Protein AF-A0A7C3GUZ8-F1 (afdb_monomer_lite)

Radius of gyration: 21.79 Å; chains: 1; bounding box: 44×49×64 Å

pLDDT: mean 93.92, std 6.71, range [62.84, 98.81]

Sequence (163 aa):
MKQAFRLIFEKLRFCYLVTIGAFKLLFYPDSYLHRVGFFYSVGQHKPLNLKREPVPWMNYNAISFLETRLSKSIKIFEYGSGYSTVFYADRASQVTSLEYNKEWLNKIQEMLSGRDNVRLLYKPLEYDGEYCKAILSTREKFDLVIVDGRDRVRCIFNAVDAL

Foldseek 3Di:
DVVVVVVVVVVVVVVVVVVVVVCCLPPPCPHPCNQQCVVVCVVVVARAGNVRQQDDPDDVVVRVVCVVPFALDFEEEEQDDDSHQRVNLVGYVAYEYEDQDPVVLVVRVVVCPPGPRYHYHYDHDDQVDCSLLVLVVVVAAGPYYHQDHPNRVSNVVNCPVRD

Structure (mmCIF, N/CA/C/O backbone):
data_AF-A0A7C3GUZ8-F1
#
_entry.id   AF-A0A7C3GUZ8-F1
#
loop_
_atom_site.group_PDB
_atom_site.id
_atom_site.type_symbol
_atom_site.label_atom_id
_atom_site.label_alt_id
_atom_site.label_comp_id
_atom_site.label_asym_id
_atom_site.label_entity_id
_atom_site.label_seq_id
_atom_site.pdbx_PDB_ins_code
_atom_site.Cartn_x
_atom_site.Cartn_y
_atom_site.Cartn_z
_atom_site.occupancy
_atom_site.B_iso_or_equiv
_atom_site.auth_seq_id
_atom_site.auth_comp_id
_atom_site.auth_asym_id
_atom_site.auth_atom_id
_atom_site.pdbx_PDB_model_num
ATOM 1 N N . MET A 1 1 ? 27.642 -34.421 -42.178 1.00 62.84 1 MET A N 1
ATOM 2 C CA . MET A 1 1 ? 27.884 -32.968 -42.377 1.00 62.84 1 MET A CA 1
ATOM 3 C C . MET A 1 1 ? 26.613 -32.115 -42.416 1.00 62.84 1 MET A C 1
ATOM 5 O O . MET A 1 1 ? 26.510 -31.217 -41.593 1.00 62.84 1 MET A O 1
ATOM 9 N N . LYS A 1 2 ? 25.628 -32.380 -43.292 1.00 72.44 2 LYS A N 1
ATOM 10 C CA . LYS A 1 2 ? 24.415 -31.533 -43.426 1.00 72.44 2 LYS A CA 1
ATOM 11 C C . LYS A 1 2 ? 23.590 -31.382 -42.133 1.00 72.44 2 LYS A C 1
ATOM 13 O O . LYS A 1 2 ? 23.111 -30.295 -41.834 1.00 72.44 2 LYS A O 1
ATOM 18 N N . GLN A 1 3 ? 23.473 -32.449 -41.342 1.00 72.94 3 GLN A N 1
ATOM 19 C CA . GLN A 1 3 ? 22.701 -32.444 -40.091 1.00 72.94 3 GLN A CA 1
ATOM 20 C C . GLN A 1 3 ? 23.375 -31.621 -38.978 1.00 72.94 3 GLN A C 1
ATOM 22 O O . GLN A 1 3 ? 22.703 -30.871 -38.279 1.00 72.94 3 GLN A O 1
ATOM 27 N N . ALA A 1 4 ? 24.708 -31.682 -38.877 1.00 74.38 4 ALA A N 1
ATOM 28 C CA . ALA A 1 4 ? 25.485 -30.874 -37.935 1.00 74.38 4 ALA A CA 1
ATOM 29 C C . ALA A 1 4 ? 25.427 -29.373 -38.279 1.00 74.38 4 ALA A C 1
ATOM 31 O O . ALA A 1 4 ? 25.223 -28.550 -37.393 1.00 74.38 4 ALA A O 1
ATOM 32 N N . PHE A 1 5 ? 25.514 -29.018 -39.566 1.00 75.75 5 PHE A N 1
ATOM 33 C CA . PHE A 1 5 ? 25.351 -27.633 -40.026 1.00 75.75 5 PHE A CA 1
ATOM 34 C C . PHE A 1 5 ? 23.954 -27.076 -39.737 1.00 75.75 5 PHE A C 1
ATOM 36 O O . PHE A 1 5 ? 23.829 -25.943 -39.278 1.00 75.75 5 PHE A O 1
ATOM 43 N N . ARG A 1 6 ? 22.905 -27.881 -39.946 1.00 81.50 6 ARG A N 1
ATOM 44 C CA . ARG A 1 6 ? 21.528 -27.498 -39.609 1.00 81.50 6 ARG A CA 1
ATOM 45 C C . ARG A 1 6 ? 21.359 -27.232 -38.111 1.00 81.50 6 ARG A C 1
ATOM 47 O O . ARG A 1 6 ? 20.810 -26.200 -37.748 1.00 81.50 6 ARG A O 1
ATOM 54 N N . LEU A 1 7 ? 21.888 -28.111 -37.258 1.00 76.38 7 LEU A N 1
ATOM 55 C CA . LEU A 1 7 ? 21.862 -27.948 -35.798 1.00 76.38 7 LEU A CA 1
ATOM 56 C C . LEU A 1 7 ? 22.606 -26.688 -35.329 1.00 76.38 7 LEU A C 1
ATOM 58 O O . LEU A 1 7 ? 22.120 -25.977 -34.452 1.00 76.38 7 LEU A O 1
ATOM 62 N N . ILE A 1 8 ? 23.770 -26.390 -35.914 1.00 80.12 8 ILE A N 1
ATOM 63 C CA . ILE A 1 8 ? 24.534 -25.171 -35.606 1.00 80.12 8 ILE A CA 1
ATOM 64 C C . ILE A 1 8 ? 23.752 -23.924 -36.033 1.00 80.12 8 ILE A C 1
ATOM 66 O O . ILE A 1 8 ? 23.647 -22.974 -35.260 1.00 80.12 8 ILE A O 1
ATOM 70 N N . PHE A 1 9 ? 23.159 -23.935 -37.227 1.00 81.69 9 PHE A N 1
ATOM 71 C CA . PHE A 1 9 ? 22.371 -22.812 -37.732 1.00 81.69 9 PHE A CA 1
ATOM 72 C C . PHE A 1 9 ? 21.095 -22.575 -36.910 1.00 81.69 9 PHE A C 1
ATOM 74 O O . PHE A 1 9 ? 20.779 -21.433 -36.585 1.00 81.69 9 PHE A O 1
ATOM 81 N N . GLU A 1 10 ? 20.387 -23.637 -36.511 1.00 81.94 10 GLU A N 1
ATOM 82 C CA . GLU A 1 10 ? 19.220 -23.545 -35.624 1.00 81.94 10 GLU A CA 1
ATOM 83 C C . GLU A 1 10 ? 19.602 -22.987 -34.244 1.00 81.94 10 GLU A C 1
ATOM 85 O O . GLU A 1 10 ? 18.920 -22.092 -33.744 1.00 8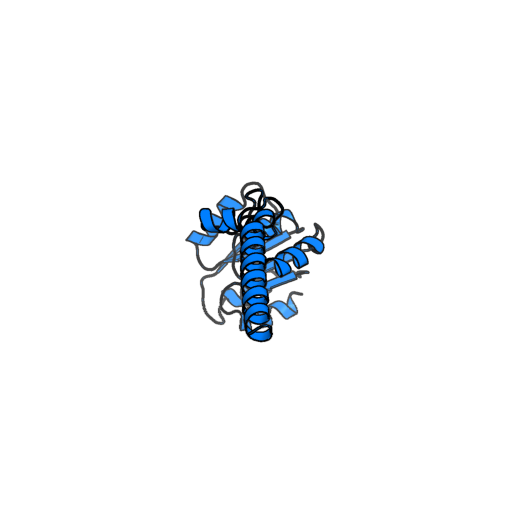1.94 10 GLU A O 1
ATOM 90 N N . LYS A 1 11 ? 20.733 -23.420 -33.665 1.00 73.44 11 LYS A N 1
ATOM 91 C CA . LYS A 1 11 ? 21.258 -22.853 -32.410 1.00 73.44 11 LYS A CA 1
ATOM 92 C C . LYS A 1 11 ? 21.642 -21.380 -32.544 1.00 73.44 11 LYS A C 1
ATOM 94 O O . LYS A 1 11 ? 21.260 -20.581 -31.696 1.00 73.44 11 LYS A O 1
ATOM 99 N N . LEU A 1 12 ? 22.359 -20.998 -33.602 1.00 77.88 12 LEU A N 1
ATOM 100 C CA . LEU A 1 12 ? 22.739 -19.601 -33.847 1.00 77.88 12 LEU A CA 1
ATOM 101 C C . LEU A 1 12 ? 21.510 -18.708 -34.045 1.00 77.88 12 LEU A C 1
ATOM 103 O O . LEU A 1 12 ? 21.433 -17.628 -33.462 1.00 77.88 12 LEU A O 1
ATOM 107 N N . ARG A 1 13 ? 20.518 -19.180 -34.807 1.00 80.81 13 ARG A N 1
ATOM 108 C CA . ARG A 1 13 ? 19.243 -18.483 -35.005 1.00 80.81 13 ARG A CA 1
ATOM 109 C C . ARG A 1 13 ? 18.468 -18.342 -33.696 1.00 80.81 13 ARG A C 1
ATOM 111 O O . ARG A 1 13 ? 17.924 -17.274 -33.441 1.00 80.81 13 ARG A O 1
ATOM 118 N N . PHE A 1 14 ? 18.435 -19.380 -32.862 1.00 80.69 14 PHE A N 1
ATOM 119 C CA . PHE A 1 14 ? 17.822 -19.315 -31.535 1.00 80.69 14 PHE A CA 1
ATOM 120 C C . PHE A 1 14 ? 18.512 -18.273 -30.648 1.00 80.69 14 PHE A C 1
ATOM 122 O O . PHE A 1 14 ? 17.842 -17.384 -30.128 1.00 80.69 14 PHE A O 1
ATOM 129 N N . CYS A 1 15 ? 19.845 -18.309 -30.549 1.00 78.06 15 CYS A N 1
ATOM 130 C CA . CYS A 1 15 ? 20.611 -17.319 -29.793 1.00 78.06 15 CYS A CA 1
ATOM 131 C C . CYS A 1 15 ? 20.349 -15.891 -30.293 1.00 78.06 15 CYS A C 1
ATOM 133 O O . CYS A 1 15 ? 20.115 -15.001 -29.484 1.00 78.06 15 CYS A O 1
ATOM 135 N N . TYR A 1 16 ? 20.318 -15.679 -31.611 1.00 80.75 16 TYR A N 1
ATOM 136 C CA . TYR A 1 16 ? 20.029 -14.379 -32.223 1.00 80.75 16 TYR A CA 1
ATOM 137 C C . TYR A 1 16 ? 18.607 -13.871 -31.925 1.00 80.75 16 TYR A C 1
ATOM 139 O O . TYR A 1 16 ? 18.399 -12.692 -31.647 1.00 80.75 16 TYR A O 1
ATOM 147 N N . LEU A 1 17 ? 17.606 -14.754 -31.945 1.00 82.38 17 LEU A N 1
ATOM 148 C CA . LEU A 1 17 ? 16.232 -14.382 -31.599 1.00 82.38 17 LEU A CA 1
ATOM 149 C C . LEU A 1 17 ? 16.091 -14.043 -30.111 1.00 82.38 17 LEU A C 1
ATOM 151 O O . LEU A 1 17 ? 15.403 -13.080 -29.771 1.00 82.38 17 LEU A O 1
ATOM 155 N N . VAL A 1 18 ? 16.767 -14.789 -29.234 1.00 80.44 18 VAL A N 1
ATOM 156 C CA . VAL A 1 18 ? 16.799 -14.507 -27.793 1.00 80.44 18 VAL A CA 1
ATOM 157 C C . VAL A 1 18 ? 17.480 -13.169 -27.518 1.00 80.44 18 VAL A C 1
ATOM 159 O O . VAL A 1 18 ? 16.946 -12.373 -26.747 1.00 80.44 18 VAL A O 1
ATOM 162 N N . THR A 1 19 ? 18.607 -12.868 -28.171 1.00 82.06 19 THR A N 1
ATOM 163 C CA . THR A 1 19 ? 19.296 -11.583 -27.983 1.00 82.06 19 THR A CA 1
ATOM 164 C C . THR A 1 19 ? 18.469 -10.408 -28.491 1.00 82.06 19 THR A C 1
ATOM 166 O O . THR A 1 19 ? 18.367 -9.410 -27.782 1.00 82.06 19 THR A O 1
ATOM 169 N N . ILE A 1 20 ? 17.798 -10.523 -29.644 1.00 86.69 20 ILE A N 1
ATOM 170 C CA . ILE A 1 20 ? 16.851 -9.492 -30.105 1.00 86.69 20 ILE A CA 1
ATOM 171 C C . ILE A 1 20 ? 15.691 -9.334 -29.124 1.00 86.69 20 ILE A C 1
ATOM 173 O O . ILE A 1 20 ? 15.293 -8.210 -28.826 1.00 86.69 20 ILE A O 1
ATOM 177 N N . GLY A 1 21 ? 15.125 -10.438 -28.634 1.00 83.94 21 GLY A N 1
ATOM 178 C CA . GLY A 1 21 ? 14.025 -10.413 -27.672 1.00 83.94 21 GLY A CA 1
ATOM 179 C C . GLY A 1 21 ? 14.415 -9.695 -26.382 1.00 83.94 21 GLY A C 1
ATOM 180 O O . GLY A 1 21 ? 13.706 -8.790 -25.944 1.00 83.94 21 GLY A O 1
ATOM 181 N N . ALA A 1 22 ? 15.579 -10.033 -25.823 1.00 87.00 22 ALA A N 1
ATOM 182 C CA . ALA A 1 22 ? 16.133 -9.370 -24.648 1.00 87.00 22 ALA A CA 1
ATOM 183 C C . ALA A 1 22 ? 16.415 -7.886 -24.918 1.00 87.00 22 ALA A C 1
ATOM 185 O O . ALA A 1 22 ? 16.025 -7.033 -24.126 1.00 87.00 22 ALA A O 1
ATOM 186 N N . PHE A 1 23 ? 17.011 -7.559 -26.067 1.00 88.75 23 PHE A N 1
ATOM 187 C CA . PHE A 1 23 ? 17.270 -6.178 -26.465 1.00 88.75 23 PHE A CA 1
ATOM 188 C C . PHE A 1 23 ? 15.972 -5.366 -26.566 1.00 88.75 23 PHE A C 1
ATOM 190 O O . PHE A 1 23 ? 15.879 -4.272 -26.016 1.00 88.75 23 PHE A O 1
ATOM 197 N N . LYS A 1 24 ? 14.928 -5.916 -27.198 1.00 89.50 24 LYS A N 1
ATOM 198 C CA . LYS A 1 24 ? 13.609 -5.273 -27.269 1.00 89.50 24 LYS A CA 1
ATOM 199 C C . LYS A 1 24 ? 12.990 -5.097 -25.887 1.00 89.50 24 LYS A C 1
ATOM 201 O O . LYS A 1 24 ? 12.425 -4.046 -25.612 1.00 89.50 24 LYS A O 1
ATOM 206 N N . LEU A 1 25 ? 13.102 -6.095 -25.011 1.00 89.25 25 LEU A N 1
ATOM 207 C CA . LEU A 1 25 ? 12.576 -6.003 -23.652 1.00 89.25 25 LEU A CA 1
ATOM 208 C C . LEU A 1 25 ? 13.275 -4.902 -22.841 1.00 89.25 25 LEU A C 1
ATOM 210 O O . LEU A 1 25 ? 12.622 -4.213 -22.058 1.00 89.25 25 LEU A O 1
ATOM 214 N N . LEU A 1 26 ? 14.584 -4.734 -23.029 1.00 88.69 26 LEU A N 1
ATOM 215 C CA . LEU A 1 26 ? 15.385 -3.791 -22.254 1.00 88.69 26 LEU A CA 1
ATOM 216 C C . LEU A 1 26 ? 15.332 -2.358 -22.789 1.00 88.69 26 LEU A C 1
ATOM 218 O O . LEU A 1 26 ? 15.276 -1.424 -21.998 1.00 88.69 26 LEU A O 1
ATOM 222 N N . PHE A 1 27 ? 15.346 -2.178 -24.110 1.00 86.19 27 PHE A N 1
ATOM 223 C CA . PHE A 1 27 ? 15.609 -0.870 -24.718 1.00 86.19 27 PHE A CA 1
ATOM 224 C C . PHE A 1 27 ? 14.445 -0.301 -25.530 1.00 86.19 27 PHE A C 1
ATOM 226 O O . PHE A 1 27 ? 14.478 0.876 -25.880 1.00 86.19 27 PHE A O 1
ATOM 233 N N . TYR A 1 28 ? 13.422 -1.095 -25.858 1.00 9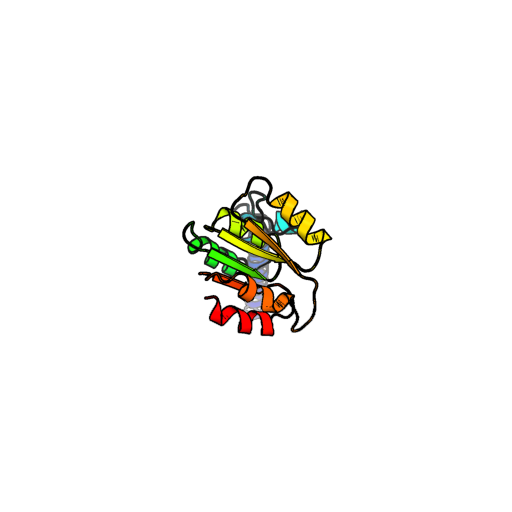0.88 28 TYR A N 1
ATOM 234 C CA . TYR A 1 28 ? 12.291 -0.581 -26.628 1.00 90.88 28 TYR A CA 1
ATOM 235 C C . TYR A 1 28 ? 11.317 0.183 -25.709 1.00 90.88 28 TYR A C 1
ATOM 237 O O . TYR A 1 28 ? 10.901 -0.382 -24.697 1.00 90.88 28 TYR A O 1
ATOM 245 N N . PRO A 1 29 ? 10.900 1.423 -26.039 1.00 87.56 29 PRO A N 1
ATOM 246 C CA . PRO A 1 29 ? 10.001 2.212 -25.184 1.00 87.56 29 PRO A CA 1
ATOM 247 C C . PRO A 1 29 ? 8.646 1.543 -24.915 1.00 87.56 29 PRO A C 1
ATOM 249 O O . PRO A 1 29 ? 8.061 1.701 -23.845 1.00 87.56 29 PRO A O 1
ATOM 252 N N . ASP A 1 30 ? 8.163 0.734 -25.856 1.00 88.50 30 ASP A N 1
ATOM 253 C CA . ASP A 1 30 ? 6.921 -0.018 -25.675 1.00 88.50 30 ASP A CA 1
ATOM 254 C C . ASP A 1 30 ? 7.137 -1.371 -24.994 1.00 88.50 30 ASP A C 1
ATOM 256 O O . ASP A 1 30 ? 6.210 -2.177 -24.932 1.00 88.50 30 ASP A O 1
ATOM 260 N N . SER A 1 31 ? 8.332 -1.683 -24.490 1.00 93.56 31 SER A N 1
ATOM 261 C CA . SER A 1 31 ? 8.551 -2.934 -23.770 1.00 93.56 31 SER A CA 1
ATOM 262 C C . SER A 1 31 ? 7.767 -2.969 -22.460 1.00 93.56 31 SER A C 1
ATOM 264 O O . SER A 1 31 ? 7.484 -1.940 -21.846 1.00 93.56 31 SER A O 1
ATOM 266 N N . TYR A 1 32 ? 7.431 -4.173 -21.989 1.00 92.50 32 TYR A N 1
ATOM 267 C CA . TYR A 1 32 ? 6.721 -4.320 -20.719 1.00 92.50 32 TYR A CA 1
ATOM 268 C C . TYR A 1 32 ? 7.486 -3.675 -19.554 1.00 92.50 32 TYR A C 1
ATOM 270 O O . TYR A 1 32 ? 6.889 -2.901 -18.814 1.00 92.50 32 TYR A O 1
ATOM 278 N N . LEU A 1 33 ? 8.801 -3.925 -19.439 1.00 93.44 33 LEU A N 1
ATOM 279 C CA . LEU A 1 33 ? 9.641 -3.361 -18.374 1.00 93.44 33 LEU A CA 1
ATOM 280 C C . LEU A 1 33 ? 9.657 -1.831 -18.402 1.00 93.44 33 LEU A C 1
ATOM 282 O O . LEU A 1 33 ? 9.580 -1.197 -17.350 1.00 93.44 33 LEU A O 1
ATOM 286 N N . HIS A 1 34 ? 9.710 -1.233 -19.593 1.00 92.56 34 HIS A N 1
ATOM 287 C CA . HIS A 1 34 ? 9.635 0.214 -19.720 1.00 92.56 34 HIS A CA 1
ATOM 288 C C . HIS A 1 34 ? 8.254 0.730 -19.294 1.00 92.56 34 HIS A C 1
ATOM 290 O O . HIS A 1 34 ? 8.164 1.574 -18.404 1.00 92.56 34 HIS A O 1
ATOM 296 N N . ARG A 1 35 ? 7.166 0.163 -19.835 1.00 92.88 35 ARG A N 1
ATOM 297 C CA . ARG A 1 35 ? 5.791 0.612 -19.551 1.00 92.88 35 ARG A CA 1
ATOM 298 C C . ARG A 1 35 ? 5.400 0.519 -18.076 1.00 92.88 35 ARG A C 1
ATOM 300 O O . ARG A 1 35 ? 4.712 1.409 -17.587 1.00 92.88 35 ARG A O 1
ATOM 307 N N . VAL A 1 36 ? 5.835 -0.524 -17.364 1.00 93.12 36 VAL A N 1
ATOM 308 C CA . VAL A 1 36 ? 5.551 -0.666 -15.921 1.00 93.12 36 VAL A CA 1
ATOM 309 C C . VAL A 1 36 ? 6.472 0.178 -15.032 1.00 93.12 36 VAL A C 1
ATOM 311 O O . VAL A 1 36 ? 6.295 0.198 -13.819 1.00 93.12 36 VAL A O 1
ATOM 314 N N . GLY A 1 37 ? 7.445 0.894 -15.608 1.00 94.69 37 GLY A N 1
ATOM 315 C CA . GLY A 1 37 ? 8.370 1.752 -14.864 1.00 94.69 37 GLY A CA 1
ATOM 316 C C . GLY A 1 37 ? 9.515 1.008 -14.171 1.00 94.69 37 GLY A C 1
ATOM 317 O O . GLY A 1 37 ? 10.128 1.557 -13.256 1.00 94.69 37 GLY A O 1
ATOM 318 N N . PHE A 1 38 ? 9.844 -0.217 -14.599 1.00 94.56 38 PHE A N 1
ATOM 319 C CA . PHE A 1 38 ? 10.870 -1.056 -13.963 1.00 94.56 38 PHE A CA 1
ATOM 320 C C . PHE A 1 38 ? 12.219 -0.335 -13.831 1.00 94.56 38 PHE A C 1
ATOM 322 O O . PHE A 1 38 ? 12.817 -0.320 -12.758 1.00 94.56 38 PHE A O 1
ATOM 329 N N . PHE A 1 39 ? 12.684 0.322 -14.897 1.00 93.38 39 PHE A N 1
ATOM 330 C CA . PHE A 1 39 ? 13.984 1.000 -14.889 1.00 93.38 39 PHE A CA 1
ATOM 331 C C . PHE A 1 39 ? 14.021 2.227 -13.974 1.00 93.38 39 PHE A C 1
ATOM 333 O O . PHE A 1 39 ? 15.023 2.439 -13.293 1.00 93.38 39 PHE A O 1
ATOM 340 N N . TYR A 1 40 ? 12.930 2.999 -13.897 1.00 93.00 40 TYR A N 1
ATOM 341 C CA . TYR A 1 40 ? 12.825 4.074 -12.908 1.00 93.00 40 TYR A CA 1
ATOM 342 C C . TYR A 1 40 ? 12.835 3.515 -11.494 1.00 93.00 40 TYR A C 1
ATOM 344 O O . TYR A 1 40 ? 13.534 4.054 -10.638 1.00 93.00 40 TYR A O 1
ATOM 352 N N . SER A 1 41 ? 12.114 2.415 -11.267 1.00 95.44 41 SER A N 1
ATOM 353 C CA . SER A 1 41 ? 12.060 1.794 -9.951 1.00 95.44 41 SER A CA 1
ATOM 354 C C . SER A 1 41 ? 13.437 1.345 -9.467 1.00 95.44 41 SER A C 1
ATOM 356 O O . SER A 1 41 ? 13.844 1.666 -8.349 1.00 95.44 41 SER A O 1
ATOM 358 N N . VAL A 1 42 ? 14.181 0.653 -10.337 1.00 94.31 42 VAL A N 1
ATOM 359 C CA . VAL A 1 42 ? 15.552 0.207 -10.061 1.00 94.31 42 VAL A CA 1
ATOM 360 C C . VAL A 1 42 ? 16.475 1.403 -9.836 1.00 94.31 42 VAL A C 1
ATOM 362 O O . VAL A 1 42 ? 17.167 1.445 -8.825 1.00 94.31 42 VAL A O 1
ATOM 365 N N . GLY A 1 43 ? 16.459 2.394 -10.732 1.00 95.50 43 GLY A N 1
ATOM 366 C CA . GLY A 1 43 ? 17.363 3.544 -10.655 1.00 95.50 43 GLY A CA 1
ATOM 367 C C . GLY A 1 43 ? 17.105 4.476 -9.467 1.00 95.50 43 GLY A C 1
ATOM 368 O O . GLY A 1 43 ? 18.017 5.169 -9.031 1.00 95.50 43 GLY A O 1
ATOM 369 N N . GLN A 1 44 ? 15.879 4.517 -8.943 1.00 95.75 44 GLN A N 1
ATOM 370 C CA . GLN A 1 44 ? 15.513 5.349 -7.791 1.00 95.75 44 GLN A CA 1
ATOM 371 C C . GLN A 1 44 ? 15.481 4.577 -6.471 1.00 95.75 44 GLN A C 1
ATOM 373 O O . GLN A 1 44 ? 15.278 5.196 -5.429 1.00 95.75 44 GLN A O 1
ATOM 378 N N . HIS A 1 45 ? 15.650 3.251 -6.503 1.00 95.00 45 HIS A N 1
ATOM 379 C CA . HIS A 1 45 ? 15.439 2.360 -5.358 1.00 95.00 45 HIS A CA 1
ATOM 380 C C . HIS A 1 45 ? 14.060 2.548 -4.700 1.00 95.00 45 HIS A C 1
ATOM 382 O O . HIS A 1 45 ? 13.922 2.515 -3.476 1.00 95.00 45 HIS A O 1
ATOM 388 N N . LYS A 1 46 ? 13.030 2.784 -5.520 1.00 95.62 46 LYS A N 1
ATOM 389 C CA . LYS A 1 46 ? 11.658 3.088 -5.088 1.00 95.62 46 LYS A CA 1
ATOM 390 C C . LYS A 1 46 ? 10.667 2.425 -6.039 1.00 95.62 46 LYS A C 1
ATOM 392 O O . LYS A 1 46 ? 10.892 2.503 -7.237 1.00 95.62 46 LYS A O 1
ATOM 397 N N . PRO A 1 47 ? 9.568 1.819 -5.572 1.00 96.19 47 PRO A N 1
ATOM 398 C CA . PRO A 1 47 ? 8.582 1.224 -6.467 1.00 96.19 47 PRO A CA 1
ATOM 399 C C . PRO A 1 47 ? 7.739 2.338 -7.109 1.00 96.19 47 PRO A C 1
ATOM 401 O O . PRO A 1 47 ? 6.804 2.871 -6.510 1.00 96.19 47 PRO A O 1
ATOM 404 N N . LEU A 1 48 ? 8.113 2.725 -8.328 1.00 96.19 48 LEU A N 1
ATOM 405 C CA . LEU A 1 48 ? 7.518 3.819 -9.094 1.00 96.19 48 LEU A CA 1
ATOM 406 C C . LEU A 1 48 ? 7.092 3.339 -10.484 1.00 96.19 48 LEU A C 1
ATOM 408 O O . LEU A 1 48 ? 7.825 2.604 -11.151 1.00 96.19 48 LEU A O 1
ATOM 412 N N . ASN A 1 49 ? 5.939 3.806 -10.959 1.00 95.06 49 ASN A N 1
ATOM 413 C CA . ASN A 1 49 ? 5.525 3.578 -12.343 1.00 95.06 49 ASN A CA 1
ATOM 414 C C . ASN A 1 49 ? 6.248 4.529 -13.324 1.00 95.06 49 ASN A C 1
ATOM 416 O O . ASN A 1 49 ? 7.067 5.368 -12.939 1.00 95.06 49 ASN A O 1
ATOM 420 N N . LEU A 1 50 ? 5.919 4.430 -14.617 1.00 93.56 50 LEU A N 1
ATOM 421 C CA . LEU A 1 50 ? 6.498 5.286 -15.661 1.00 93.56 50 LEU A CA 1
ATOM 422 C C . LEU A 1 50 ? 6.227 6.790 -15.438 1.00 93.56 50 LEU A C 1
ATOM 424 O O . LEU A 1 50 ? 7.048 7.624 -15.812 1.00 93.56 50 LEU A O 1
ATOM 428 N N . LYS A 1 51 ? 5.111 7.139 -14.787 1.00 94.56 51 LYS A N 1
ATOM 429 C CA . LYS A 1 51 ? 4.749 8.517 -14.413 1.00 94.56 51 LYS A CA 1
ATOM 430 C C . LYS A 1 51 ? 5.426 8.994 -13.124 1.00 94.56 51 LYS A C 1
ATOM 432 O O . LYS A 1 51 ? 5.194 10.123 -12.706 1.00 94.56 51 LYS A O 1
ATOM 437 N N . ARG A 1 52 ? 6.289 8.169 -12.518 1.00 94.12 52 ARG A N 1
ATOM 438 C CA . ARG A 1 52 ? 6.946 8.409 -11.221 1.00 94.12 52 ARG A CA 1
ATOM 439 C C . ARG A 1 52 ? 5.972 8.466 -10.042 1.00 94.12 52 ARG A C 1
ATOM 441 O O . ARG A 1 52 ? 6.294 9.037 -9.004 1.00 94.12 52 ARG A O 1
ATOM 448 N N . GLU A 1 53 ? 4.803 7.857 -10.189 1.00 95.00 53 GLU A N 1
ATOM 449 C CA . GLU A 1 53 ? 3.834 7.716 -9.107 1.00 95.00 53 GLU A CA 1
ATOM 450 C C . GLU A 1 53 ? 4.156 6.453 -8.291 1.00 95.00 53 GLU A C 1
ATOM 452 O O . GLU A 1 53 ? 4.583 5.444 -8.872 1.00 95.00 53 GLU A O 1
ATOM 457 N N . PRO A 1 54 ? 3.950 6.477 -6.962 1.00 95.94 54 PRO A N 1
ATOM 458 C CA . PRO A 1 54 ? 4.087 5.304 -6.108 1.00 95.94 54 PRO A CA 1
ATOM 459 C C . PRO A 1 54 ? 3.256 4.108 -6.576 1.00 95.94 54 PRO A C 1
ATOM 461 O O . PRO A 1 54 ? 2.068 4.240 -6.872 1.00 95.94 54 PRO A O 1
ATOM 464 N N . VAL A 1 55 ? 3.871 2.925 -6.579 1.00 96.62 55 VAL A N 1
ATOM 465 C CA . VAL A 1 55 ? 3.176 1.643 -6.747 1.00 96.62 55 VAL A CA 1
ATOM 466 C C . VAL A 1 55 ? 3.503 0.695 -5.590 1.00 96.62 55 VAL A C 1
ATOM 468 O O . VAL A 1 55 ? 4.566 0.823 -4.979 1.00 96.62 55 VAL A O 1
ATOM 471 N N . PRO A 1 56 ? 2.620 -0.265 -5.258 1.00 96.50 56 PRO A N 1
ATOM 472 C CA . PRO A 1 56 ? 2.908 -1.265 -4.238 1.00 96.50 56 PRO A CA 1
ATOM 473 C C . PRO A 1 56 ? 4.182 -2.044 -4.578 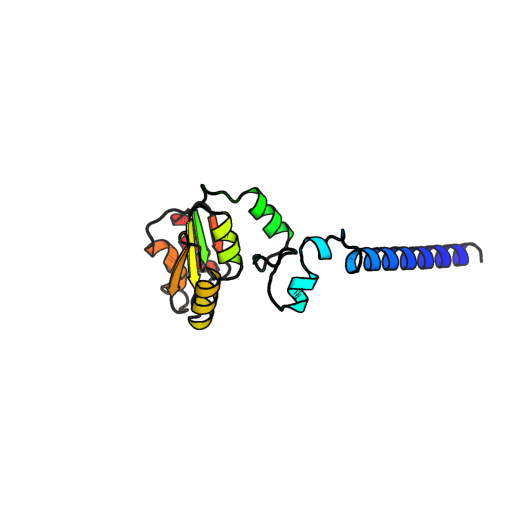1.00 96.50 56 PRO A C 1
ATOM 475 O O . PRO A 1 56 ? 4.428 -2.358 -5.745 1.00 96.50 56 PRO A O 1
ATOM 478 N N . TRP A 1 57 ? 4.966 -2.427 -3.566 1.00 94.19 57 TRP A N 1
ATOM 479 C CA . TRP A 1 57 ? 6.049 -3.396 -3.758 1.00 94.19 57 TRP A CA 1
ATOM 480 C C . TRP A 1 57 ? 5.448 -4.801 -3.892 1.00 94.19 57 TRP A C 1
ATOM 482 O O . TRP A 1 57 ? 5.440 -5.607 -2.968 1.00 94.19 57 TRP A O 1
ATOM 492 N N . MET A 1 58 ? 4.865 -5.078 -5.052 1.00 94.25 58 MET A N 1
ATOM 493 C CA . MET A 1 58 ? 4.162 -6.321 -5.345 1.00 94.25 58 MET A CA 1
ATOM 494 C C . MET A 1 58 ? 4.483 -6.779 -6.764 1.00 94.25 58 MET A C 1
ATOM 496 O O . MET A 1 58 ? 5.031 -6.038 -7.579 1.00 94.25 58 MET A O 1
ATOM 500 N N . ASN A 1 59 ? 4.118 -8.020 -7.082 1.00 94.38 59 ASN A N 1
ATOM 501 C CA . ASN A 1 59 ? 4.169 -8.484 -8.461 1.00 94.38 59 ASN A CA 1
ATOM 502 C C . ASN A 1 59 ? 3.295 -7.578 -9.352 1.00 94.38 59 ASN A C 1
ATOM 504 O O . ASN A 1 59 ? 2.139 -7.321 -9.018 1.00 94.38 59 ASN A O 1
ATOM 508 N N . TYR A 1 60 ? 3.814 -7.140 -10.503 1.00 94.25 60 TYR A N 1
ATOM 509 C CA . TYR A 1 60 ? 3.091 -6.239 -11.409 1.00 94.25 60 TYR A CA 1
ATOM 510 C C . TYR A 1 60 ? 1.725 -6.775 -11.867 1.00 94.25 60 TYR A C 1
ATOM 512 O O . TYR A 1 60 ? 0.806 -5.987 -12.078 1.00 94.25 60 TYR A O 1
ATOM 520 N N . ASN A 1 61 ? 1.542 -8.096 -11.963 1.00 94.19 61 ASN A N 1
ATOM 521 C CA . ASN A 1 61 ? 0.236 -8.681 -12.278 1.00 94.19 61 ASN A CA 1
ATOM 522 C C . ASN A 1 61 ? -0.762 -8.512 -11.125 1.00 94.19 61 ASN A C 1
ATOM 524 O O . ASN A 1 61 ? -1.941 -8.284 -11.377 1.00 94.19 61 ASN A O 1
ATOM 528 N N . ALA A 1 62 ? -0.304 -8.581 -9.870 1.00 95.75 62 ALA A N 1
ATOM 529 C CA . ALA A 1 62 ? -1.148 -8.297 -8.710 1.00 95.75 62 ALA A CA 1
ATOM 530 C C . ALA A 1 62 ? -1.541 -6.814 -8.669 1.00 95.75 62 ALA A C 1
ATOM 532 O O . ALA A 1 62 ? -2.703 -6.497 -8.432 1.00 95.75 62 ALA A O 1
ATOM 533 N N . ILE A 1 63 ? -0.604 -5.914 -8.989 1.00 96.12 63 ILE A N 1
ATOM 534 C CA . ILE A 1 63 ? -0.887 -4.478 -9.121 1.00 96.12 63 ILE A CA 1
ATOM 535 C C . ILE A 1 63 ? -1.948 -4.259 -10.205 1.00 96.12 63 ILE A C 1
ATOM 537 O O . ILE A 1 63 ? -2.982 -3.667 -9.923 1.00 96.12 63 ILE A O 1
ATOM 541 N N . SER A 1 64 ? -1.757 -4.820 -11.404 1.00 95.00 64 SER A N 1
ATOM 542 C CA . SER A 1 64 ? -2.723 -4.710 -12.507 1.00 95.00 64 SER A CA 1
ATOM 543 C C . SER A 1 64 ? -4.101 -5.289 -12.148 1.00 95.00 64 SER A C 1
ATOM 545 O O . SER A 1 64 ? -5.137 -4.708 -12.479 1.00 95.00 64 SER A O 1
ATOM 547 N N . PHE A 1 65 ? -4.140 -6.403 -11.411 1.00 96.31 65 PHE A N 1
ATOM 548 C CA . PHE A 1 65 ? -5.385 -6.977 -10.904 1.00 96.31 65 PHE A CA 1
ATOM 549 C C . PHE A 1 65 ? -6.121 -6.022 -9.952 1.00 96.31 65 PHE A C 1
ATOM 551 O O . PHE A 1 65 ? -7.339 -5.867 -10.080 1.00 96.31 65 PHE A O 1
ATOM 558 N N . LEU A 1 66 ? -5.396 -5.370 -9.037 1.00 96.75 66 LEU A N 1
ATOM 559 C CA . LEU A 1 66 ? -5.947 -4.397 -8.090 1.00 96.75 66 LEU A CA 1
ATOM 560 C C . LEU A 1 66 ? -6.392 -3.110 -8.793 1.00 96.75 66 LEU A C 1
ATOM 562 O O . LEU A 1 66 ? -7.495 -2.635 -8.540 1.00 96.75 66 LEU A O 1
ATOM 566 N N . GLU A 1 67 ? -5.591 -2.570 -9.714 1.00 94.88 67 GLU A N 1
ATOM 567 C CA . GLU A 1 67 ? -5.906 -1.331 -10.445 1.00 94.88 67 GLU A CA 1
ATOM 568 C C . GLU A 1 67 ? -7.264 -1.379 -11.145 1.00 94.88 67 GLU A C 1
ATOM 570 O O . GLU A 1 67 ? -7.962 -0.374 -11.202 1.00 94.88 67 GLU A O 1
ATOM 575 N N . THR A 1 68 ? -7.657 -2.552 -11.642 1.00 96.19 68 THR A N 1
ATOM 576 C CA . THR A 1 68 ? -8.936 -2.741 -12.343 1.00 96.19 68 THR A CA 1
ATOM 577 C C . THR A 1 68 ? -10.144 -2.917 -11.418 1.00 96.19 68 THR A C 1
ATOM 579 O O . THR A 1 68 ? -11.272 -2.952 -11.905 1.00 96.19 68 THR A O 1
ATOM 582 N N . ARG A 1 69 ? -9.935 -3.060 -10.104 1.00 97.06 69 ARG A N 1
ATOM 583 C CA . ARG A 1 69 ? -10.988 -3.370 -9.116 1.00 97.06 69 ARG A CA 1
ATOM 584 C C . ARG A 1 69 ? -11.129 -2.327 -8.021 1.00 97.06 69 ARG A C 1
ATOM 586 O O . ARG A 1 69 ? -12.192 -2.239 -7.419 1.00 97.06 69 ARG A O 1
ATOM 593 N N . LEU A 1 70 ? -10.079 -1.557 -7.758 1.00 97.81 70 LEU A N 1
ATOM 594 C CA . LEU A 1 70 ? -10.130 -0.469 -6.795 1.00 97.81 70 LEU A CA 1
ATOM 595 C C . LEU A 1 70 ? -10.998 0.677 -7.317 1.00 97.81 70 LEU A C 1
ATOM 597 O O . LEU A 1 70 ? -10.912 1.070 -8.479 1.00 97.81 70 LEU A O 1
ATOM 601 N N . SER A 1 71 ? -11.826 1.226 -6.435 1.00 97.81 71 SER A N 1
ATOM 602 C CA . SER A 1 71 ? -12.734 2.323 -6.747 1.00 97.81 71 SER A CA 1
ATOM 603 C C . SER A 1 71 ? -13.011 3.172 -5.506 1.00 97.81 71 SER A C 1
ATOM 605 O O . SER A 1 71 ? -12.788 2.750 -4.367 1.00 97.81 71 SER A O 1
ATOM 607 N N . LYS A 1 72 ? -13.592 4.358 -5.719 1.00 97.69 72 LYS A N 1
ATOM 608 C CA . LYS A 1 72 ? -14.000 5.281 -4.649 1.00 97.69 72 LYS A CA 1
ATOM 609 C C . LYS A 1 72 ? -15.195 4.799 -3.813 1.00 97.69 72 LYS A C 1
ATOM 611 O O . LYS A 1 72 ? -15.711 5.576 -3.019 1.00 97.69 72 LYS A O 1
ATOM 616 N N . SER A 1 73 ? -15.609 3.535 -3.939 1.00 97.88 73 SER A N 1
ATOM 617 C CA . SER A 1 73 ? -16.548 2.884 -3.016 1.00 97.88 73 SER A CA 1
ATOM 618 C C . SER A 1 73 ? -15.869 1.942 -2.016 1.00 97.88 73 SER A C 1
ATOM 620 O O . SER A 1 73 ? -16.478 1.626 -1.004 1.00 97.88 73 SER A O 1
ATOM 622 N N . ILE A 1 74 ? -14.623 1.520 -2.261 1.00 98.38 74 ILE A N 1
ATOM 623 C CA . ILE A 1 74 ? -13.922 0.495 -1.467 1.00 98.38 74 ILE A CA 1
ATOM 624 C C . ILE A 1 74 ? -13.196 1.122 -0.276 1.00 98.38 74 ILE A C 1
ATOM 626 O O . ILE A 1 74 ? -12.393 2.040 -0.460 1.00 98.38 74 ILE A O 1
ATOM 630 N N . LYS A 1 75 ? -13.425 0.586 0.926 1.00 98.69 75 LYS A N 1
ATOM 631 C CA . LYS A 1 75 ? -12.659 0.861 2.148 1.00 98.69 75 LYS A CA 1
ATOM 632 C C . LYS A 1 75 ? -11.576 -0.191 2.348 1.00 98.69 75 LYS A C 1
ATOM 634 O O . LYS A 1 75 ? -11.851 -1.388 2.307 1.00 98.69 75 LYS A O 1
ATOM 639 N N . ILE A 1 76 ? -10.352 0.259 2.607 1.00 98.81 76 ILE A N 1
ATOM 640 C CA . ILE A 1 76 ? -9.182 -0.614 2.734 1.00 98.81 76 ILE A CA 1
ATOM 641 C C . ILE A 1 76 ? -8.615 -0.542 4.146 1.00 98.81 76 ILE A C 1
ATOM 643 O O . ILE A 1 76 ? -8.406 0.552 4.675 1.00 98.81 76 ILE A O 1
ATOM 647 N N . PHE A 1 77 ? -8.296 -1.702 4.715 1.00 98.81 77 PHE A N 1
ATOM 648 C CA . PHE A 1 77 ? -7.368 -1.807 5.836 1.00 98.81 77 PHE A CA 1
ATOM 649 C C . PHE A 1 77 ? -6.049 -2.427 5.367 1.00 98.81 77 PHE A C 1
ATOM 651 O O . PHE A 1 77 ? -6.035 -3.430 4.659 1.00 98.81 77 PHE A O 1
ATOM 658 N N . GLU A 1 78 ? -4.926 -1.855 5.775 1.00 98.75 78 GLU A N 1
ATOM 659 C CA . GLU A 1 78 ? -3.592 -2.316 5.413 1.00 98.75 78 GLU A CA 1
ATOM 660 C C . GLU A 1 78 ? -2.747 -2.544 6.670 1.00 98.75 78 GLU A C 1
ATOM 662 O O . GLU A 1 78 ? -2.547 -1.643 7.482 1.00 98.75 78 GLU A O 1
ATOM 667 N N . TYR A 1 79 ? -2.209 -3.753 6.814 1.00 98.62 79 TYR A N 1
ATOM 668 C CA . TYR A 1 79 ? -1.124 -4.047 7.743 1.00 98.62 79 TYR A CA 1
ATOM 669 C C . TYR A 1 79 ? 0.213 -3.868 7.027 1.00 98.62 79 TYR A C 1
ATOM 671 O O . TYR A 1 79 ? 0.530 -4.661 6.141 1.00 98.62 79 TYR A O 1
ATOM 679 N N . GLY A 1 80 ? 1.015 -2.899 7.472 1.00 98.31 80 GLY A N 1
ATOM 680 C CA . GLY A 1 80 ? 2.288 -2.510 6.862 1.00 98.31 80 GLY A CA 1
ATOM 681 C C . GLY A 1 80 ? 2.095 -1.368 5.870 1.00 98.31 80 GLY A C 1
ATOM 682 O O . GLY A 1 80 ? 1.583 -1.585 4.777 1.00 98.31 80 GLY A O 1
ATOM 683 N N . SER A 1 81 ? 2.515 -0.160 6.247 1.00 98.31 81 SER A N 1
ATOM 684 C CA . SER A 1 81 ? 2.358 1.029 5.407 1.00 98.31 81 SER A CA 1
ATOM 685 C C . SER A 1 81 ? 3.496 1.164 4.396 1.00 98.31 81 SER A C 1
ATOM 687 O O . SER A 1 81 ? 4.614 0.682 4.606 1.00 98.31 81 SER A O 1
ATOM 689 N N . GLY A 1 82 ? 3.253 1.850 3.283 1.00 97.88 82 GLY A N 1
ATOM 690 C CA . GLY A 1 82 ? 4.248 1.960 2.229 1.00 97.88 82 GLY A CA 1
ATOM 691 C C . GLY A 1 82 ? 3.809 2.776 1.022 1.00 97.88 82 GLY A C 1
ATOM 692 O O . GLY A 1 82 ? 2.861 3.558 1.052 1.00 97.88 82 GLY A O 1
ATOM 693 N N . TYR A 1 83 ? 4.495 2.537 -0.095 1.00 97.94 83 TYR A N 1
ATOM 694 C CA . TYR A 1 83 ? 4.090 3.065 -1.401 1.00 97.94 83 TYR A CA 1
ATOM 695 C C . TYR A 1 83 ? 2.707 2.537 -1.817 1.00 97.94 83 TYR A C 1
ATOM 697 O O . TYR A 1 83 ? 1.966 3.230 -2.513 1.00 97.94 83 TYR A O 1
ATOM 705 N N . SER A 1 84 ? 2.341 1.342 -1.341 1.00 98.06 84 SER A N 1
ATOM 706 C CA . SER A 1 84 ? 1.000 0.772 -1.460 1.00 98.06 84 SER A CA 1
ATOM 707 C C . SER A 1 84 ? -0.065 1.663 -0.826 1.00 98.06 84 SER A C 1
ATOM 709 O O . SER A 1 84 ? -1.084 1.911 -1.462 1.00 98.06 84 SER A O 1
ATOM 711 N N . THR A 1 85 ? 0.196 2.238 0.352 1.00 98.62 85 THR A N 1
ATOM 712 C CA . THR A 1 85 ? -0.727 3.158 1.031 1.00 98.62 85 THR A CA 1
ATOM 713 C C . THR A 1 85 ? -1.078 4.356 0.151 1.00 98.62 85 THR A C 1
ATOM 715 O O . THR A 1 85 ? -2.251 4.694 0.006 1.00 98.62 85 THR A O 1
ATOM 718 N N . VAL A 1 86 ? -0.078 4.967 -0.493 1.00 98.31 86 VAL A N 1
ATOM 719 C CA . VAL A 1 86 ? -0.284 6.103 -1.409 1.00 98.31 86 VAL A CA 1
ATOM 720 C C . VAL A 1 86 ? -1.059 5.666 -2.654 1.00 98.31 86 VAL A C 1
ATOM 722 O O . VAL A 1 86 ? -2.029 6.312 -3.046 1.00 98.31 86 VAL A O 1
ATOM 725 N N . PHE A 1 87 ? -0.683 4.523 -3.233 1.00 98.12 87 PHE A N 1
ATOM 726 C CA . PHE A 1 87 ? -1.374 3.935 -4.379 1.00 98.12 87 PHE A CA 1
ATOM 727 C C . PHE A 1 87 ? -2.862 3.662 -4.095 1.00 98.12 87 PHE A C 1
ATOM 729 O O . PHE A 1 87 ? -3.714 3.934 -4.949 1.00 98.12 87 PHE A O 1
ATOM 736 N N . TYR A 1 88 ? -3.178 3.147 -2.903 1.00 98.56 88 TYR A N 1
ATOM 737 C CA . TYR A 1 88 ? -4.540 2.891 -2.447 1.00 98.56 88 TYR A CA 1
ATOM 738 C C . TYR A 1 88 ? -5.304 4.183 -2.185 1.00 98.56 88 TYR A C 1
ATOM 740 O O . TYR A 1 88 ? -6.450 4.288 -2.610 1.00 98.56 88 TYR A O 1
ATOM 748 N N . ALA A 1 89 ? -4.683 5.181 -1.558 1.00 98.25 89 ALA A N 1
ATOM 749 C CA . ALA A 1 89 ? -5.316 6.467 -1.275 1.00 98.25 89 ALA A CA 1
ATOM 750 C C . ALA A 1 89 ? -5.851 7.139 -2.551 1.00 98.25 89 ALA A C 1
ATOM 752 O O . ALA A 1 89 ? -6.984 7.630 -2.586 1.00 98.25 89 ALA A O 1
ATOM 753 N N . ASP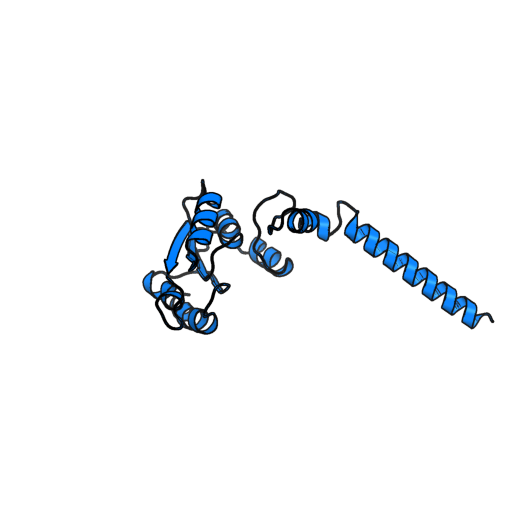 A 1 90 ? -5.091 7.051 -3.643 1.00 96.88 90 ASP A N 1
ATOM 754 C CA . ASP A 1 90 ? -5.490 7.599 -4.941 1.00 96.88 90 ASP A CA 1
ATOM 755 C C . ASP A 1 90 ? -6.724 6.902 -5.532 1.00 96.88 90 ASP A C 1
ATOM 757 O O . ASP A 1 90 ? -7.483 7.520 -6.279 1.00 96.88 90 ASP A O 1
ATOM 761 N N . ARG A 1 91 ? -6.997 5.645 -5.160 1.00 97.69 91 ARG A N 1
ATOM 762 C CA . ARG A 1 91 ? -7.984 4.783 -5.837 1.00 97.69 91 ARG A CA 1
ATOM 763 C C . ARG A 1 91 ? -9.182 4.385 -4.974 1.00 97.69 91 ARG A C 1
ATOM 765 O O . ARG A 1 91 ? -10.256 4.176 -5.522 1.00 97.69 91 ARG A O 1
ATOM 772 N N . ALA A 1 92 ? -9.021 4.328 -3.656 1.00 98.44 92 ALA A N 1
ATOM 773 C CA . ALA A 1 92 ? -10.021 3.876 -2.691 1.00 98.44 92 ALA A CA 1
ATOM 774 C C . ALA A 1 92 ? -10.837 5.033 -2.092 1.00 98.44 92 ALA A C 1
ATOM 776 O O . ALA A 1 92 ? -10.454 6.204 -2.217 1.00 98.44 92 ALA A O 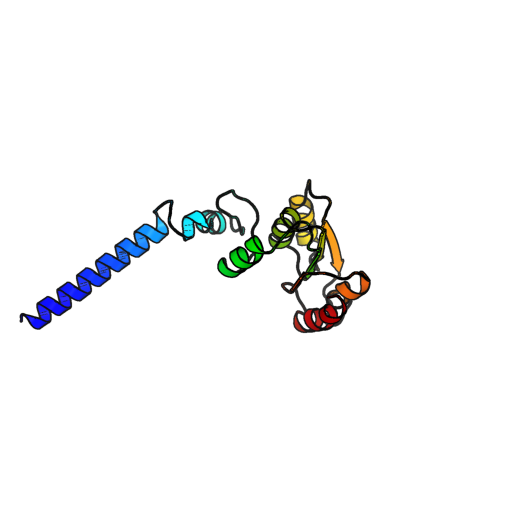1
ATOM 777 N N . SER A 1 93 ? -11.959 4.703 -1.441 1.00 98.25 93 SER A N 1
ATOM 778 C CA . SER A 1 93 ? -12.783 5.662 -0.693 1.00 98.25 93 SER A CA 1
ATOM 779 C C . SER A 1 93 ? -12.066 6.119 0.576 1.00 98.25 93 SER A C 1
ATOM 781 O O . SER A 1 93 ? -11.933 7.315 0.811 1.00 98.25 93 SER A O 1
ATOM 783 N N . GLN A 1 94 ? -11.533 5.166 1.339 1.00 98.44 94 GLN A N 1
ATOM 784 C CA . GLN A 1 94 ? -10.815 5.378 2.588 1.00 98.44 94 GLN A CA 1
ATOM 785 C C . GLN A 1 94 ? -9.748 4.295 2.756 1.00 98.44 94 GLN A C 1
ATOM 787 O O . GLN A 1 94 ? -9.978 3.130 2.423 1.00 98.44 94 GLN A O 1
ATOM 792 N N . VAL A 1 95 ? -8.599 4.667 3.314 1.00 98.75 95 VAL A N 1
ATOM 793 C CA . VAL A 1 95 ? -7.518 3.735 3.653 1.00 98.75 95 VAL A CA 1
ATOM 794 C C . VAL A 1 95 ? -7.177 3.887 5.129 1.00 98.75 95 VAL A C 1
ATOM 796 O O . VAL A 1 95 ? -6.862 4.980 5.585 1.00 98.75 95 VAL A O 1
ATOM 799 N N . THR A 1 96 ? -7.216 2.801 5.893 1.00 98.75 96 THR A N 1
ATOM 800 C CA . THR A 1 96 ? -6.584 2.732 7.215 1.00 98.75 96 THR A CA 1
ATOM 801 C C . THR A 1 96 ? -5.316 1.897 7.088 1.00 98.75 96 THR A C 1
ATOM 803 O O . THR A 1 96 ? -5.411 0.733 6.721 1.00 98.75 96 THR A O 1
ATOM 806 N N . SER A 1 97 ? -4.142 2.465 7.363 1.00 98.62 97 SER A N 1
ATOM 807 C CA . SER A 1 97 ? -2.860 1.762 7.201 1.00 98.62 97 SER A CA 1
ATOM 808 C C . SER A 1 97 ? -2.045 1.771 8.490 1.00 98.62 97 SER A C 1
ATOM 810 O O . SER A 1 97 ? -1.887 2.813 9.130 1.00 98.62 97 SER A O 1
ATOM 812 N N . LEU A 1 98 ? -1.573 0.593 8.894 1.00 98.56 98 LEU A N 1
ATOM 813 C CA . LEU A 1 98 ? -0.889 0.335 10.156 1.00 98.56 98 LEU A CA 1
ATOM 814 C C . LEU A 1 98 ? 0.620 0.184 9.961 1.00 98.56 98 LEU A C 1
ATOM 816 O O . LEU A 1 98 ? 1.069 -0.629 9.155 1.00 98.56 98 LEU A O 1
ATOM 820 N N . GLU A 1 99 ? 1.403 0.850 10.804 1.00 98.50 99 GLU A N 1
ATOM 821 C CA . GLU A 1 99 ? 2.861 0.771 10.798 1.00 98.50 99 GLU A CA 1
ATOM 822 C C . GLU A 1 99 ? 3.445 0.611 12.206 1.00 9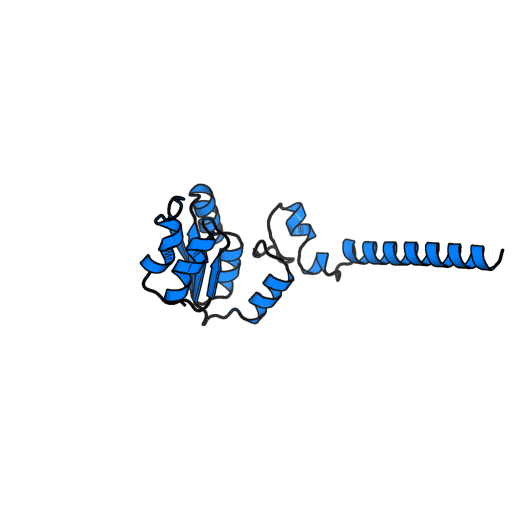8.50 99 GLU A C 1
ATOM 824 O O . GLU A 1 99 ? 2.938 1.174 13.178 1.00 98.50 99 GLU A O 1
ATOM 829 N N . TYR A 1 100 ? 4.543 -0.141 12.311 1.00 98.06 100 TYR A N 1
ATOM 830 C CA . TYR A 1 100 ? 5.285 -0.329 13.559 1.00 98.06 100 TYR A CA 1
ATOM 831 C C . TYR A 1 100 ? 6.595 0.454 13.615 1.00 98.06 100 TYR A C 1
ATOM 833 O O . TYR A 1 100 ? 7.144 0.653 14.698 1.00 98.06 100 TYR A O 1
ATOM 841 N N . ASN A 1 101 ? 7.120 0.899 12.475 1.00 98.25 101 ASN A N 1
ATOM 842 C CA . ASN A 1 101 ? 8.310 1.732 12.406 1.00 98.25 101 ASN A CA 1
ATOM 843 C C . ASN A 1 101 ? 7.923 3.221 12.326 1.00 98.25 101 ASN A C 1
ATOM 845 O O . ASN A 1 101 ? 7.421 3.685 11.306 1.00 98.25 101 ASN A O 1
ATOM 849 N N . LYS A 1 102 ? 8.198 3.991 13.390 1.00 97.69 102 LYS A N 1
ATOM 850 C CA . LYS A 1 102 ? 7.860 5.429 13.458 1.00 97.69 102 LYS A CA 1
ATOM 851 C C . LYS A 1 102 ? 8.525 6.265 12.365 1.00 97.69 102 LYS A C 1
ATOM 853 O O . LYS A 1 102 ? 7.888 7.144 11.799 1.00 97.69 102 LYS A O 1
ATOM 858 N N . GLU A 1 103 ? 9.798 6.012 12.076 1.00 98.12 103 GLU A N 1
ATOM 859 C CA . GLU A 1 103 ? 10.532 6.774 11.061 1.00 98.12 103 GLU A CA 1
ATOM 860 C C . GLU A 1 103 ? 9.959 6.526 9.667 1.00 98.12 103 GLU A C 1
ATOM 862 O O . GLU A 1 103 ? 9.842 7.448 8.861 1.00 98.12 103 GLU A O 1
ATOM 867 N N . TRP A 1 104 ? 9.578 5.279 9.385 1.00 97.69 104 TRP A N 1
ATOM 868 C CA . TRP A 1 104 ? 8.910 4.927 8.142 1.00 97.69 104 TRP A CA 1
ATOM 869 C C . TRP A 1 104 ? 7.519 5.550 8.056 1.00 97.69 104 TRP A C 1
ATOM 871 O O . TRP A 1 104 ? 7.196 6.161 7.042 1.00 97.69 104 TRP A O 1
ATOM 881 N N . LEU A 1 105 ? 6.741 5.486 9.139 1.00 98.00 105 LEU A N 1
ATOM 882 C CA . LEU A 1 105 ? 5.424 6.111 9.217 1.00 98.00 105 LEU A CA 1
ATOM 883 C C . LEU A 1 105 ? 5.487 7.611 8.889 1.00 98.00 105 LEU A C 1
ATOM 885 O O . LEU A 1 105 ? 4.679 8.087 8.097 1.00 98.00 105 LEU A O 1
ATOM 889 N N . ASN A 1 106 ? 6.476 8.332 9.428 1.00 97.81 106 ASN A N 1
ATOM 890 C CA . ASN A 1 106 ? 6.678 9.753 9.130 1.00 97.81 106 ASN A CA 1
ATOM 891 C C . ASN A 1 106 ? 6.939 9.988 7.633 1.00 97.81 106 ASN A C 1
ATOM 893 O O . ASN A 1 106 ? 6.334 10.874 7.034 1.00 97.81 106 ASN A O 1
ATOM 897 N N . LYS A 1 107 ? 7.770 9.151 6.994 1.00 97.62 107 LYS A N 1
ATOM 898 C CA . LYS A 1 107 ? 8.014 9.225 5.541 1.00 97.62 107 LYS A CA 1
ATOM 899 C C . LYS A 1 107 ? 6.739 8.980 4.733 1.00 97.62 107 LYS A C 1
ATOM 901 O O . LYS A 1 107 ? 6.501 9.668 3.744 1.00 97.62 107 LYS A O 1
ATOM 906 N N . ILE A 1 108 ? 5.911 8.017 5.141 1.00 97.88 108 ILE A N 1
ATOM 907 C CA . ILE A 1 108 ? 4.628 7.755 4.475 1.00 97.88 108 ILE A CA 1
ATOM 908 C C . ILE A 1 108 ? 3.667 8.926 4.668 1.00 97.88 108 ILE A C 1
ATOM 910 O O . ILE A 1 108 ? 3.021 9.342 3.709 1.00 97.88 108 ILE A O 1
ATOM 914 N N . GLN A 1 109 ? 3.618 9.511 5.863 1.00 97.44 109 GLN A N 1
ATOM 915 C CA . GLN A 1 109 ? 2.812 10.696 6.133 1.00 97.44 109 GLN A CA 1
ATOM 916 C C . GLN A 1 109 ? 3.205 11.877 5.233 1.00 97.44 109 GLN A C 1
ATOM 918 O O . GLN A 1 109 ? 2.326 12.535 4.681 1.00 97.44 109 GLN A O 1
ATOM 923 N N . GLU A 1 110 ? 4.502 12.112 5.016 1.00 97.06 110 GLU A N 1
ATOM 924 C CA . GLU A 1 110 ? 4.986 13.130 4.073 1.00 97.06 110 GLU A CA 1
ATOM 925 C C . GLU A 1 110 ? 4.534 12.843 2.632 1.00 97.06 110 GLU A C 1
ATOM 927 O O . GLU A 1 110 ? 4.036 13.735 1.943 1.00 97.06 110 GLU A O 1
ATOM 932 N N . MET A 1 111 ? 4.648 11.590 2.174 1.00 96.50 111 MET A N 1
ATOM 933 C CA . MET A 1 111 ? 4.212 11.184 0.829 1.00 96.50 111 MET A CA 1
ATOM 934 C C . MET A 1 111 ? 2.696 11.313 0.619 1.00 96.50 111 MET A C 1
ATOM 936 O O . MET A 1 111 ? 2.239 11.469 -0.515 1.00 96.50 111 MET A O 1
ATOM 940 N N . LEU A 1 112 ? 1.916 11.246 1.698 1.00 97.50 112 LEU A N 1
ATOM 941 C CA . LEU A 1 112 ? 0.463 11.392 1.683 1.00 97.50 112 LEU A CA 1
ATOM 942 C C . LEU A 1 112 ? -0.009 12.850 1.679 1.00 97.50 112 LEU A C 1
ATOM 944 O O . LEU A 1 112 ? -1.215 13.078 1.636 1.00 97.50 112 LEU A O 1
ATOM 948 N N . SER A 1 113 ? 0.895 13.835 1.678 1.00 94.44 113 SER A N 1
ATOM 949 C CA . SER A 1 113 ? 0.520 15.250 1.593 1.00 94.44 113 SER A CA 1
ATOM 950 C C . SER A 1 113 ? -0.479 15.501 0.451 1.00 94.44 113 SER A C 1
ATOM 952 O O . SER A 1 113 ? -0.275 15.064 -0.684 1.00 94.44 113 SER A O 1
ATOM 954 N N . GLY A 1 114 ? -1.595 16.163 0.774 1.00 93.25 114 GLY A N 1
ATOM 955 C CA . GLY A 1 114 ? -2.709 16.406 -0.150 1.00 93.25 114 GLY A CA 1
ATOM 956 C C . GLY A 1 114 ? -3.761 15.291 -0.235 1.00 93.25 114 GLY A C 1
ATOM 957 O O . GLY A 1 114 ? -4.689 15.418 -1.030 1.00 93.25 114 GLY A O 1
ATOM 958 N N . ARG A 1 115 ? -3.650 14.222 0.564 1.00 95.56 115 ARG A N 1
ATOM 959 C CA . ARG A 1 115 ? -4.648 13.145 0.673 1.00 95.56 115 ARG A CA 1
ATOM 960 C C . ARG A 1 115 ? -5.237 13.126 2.078 1.00 95.56 115 ARG A C 1
ATOM 962 O O . ARG A 1 115 ? -4.522 12.929 3.055 1.00 95.56 115 ARG A O 1
ATOM 969 N N . ASP A 1 116 ? -6.542 13.317 2.172 1.00 96.56 116 ASP A N 1
ATOM 970 C CA . ASP A 1 116 ? -7.312 13.387 3.418 1.00 96.56 116 ASP A CA 1
ATOM 971 C C . ASP A 1 116 ? -8.050 12.078 3.747 1.00 96.56 116 ASP A C 1
ATOM 973 O O . ASP A 1 116 ? -8.520 11.881 4.866 1.00 96.56 116 ASP A O 1
ATOM 977 N N . ASN A 1 117 ? -8.100 11.140 2.801 1.00 98.31 117 ASN A N 1
ATOM 978 C CA . ASN A 1 117 ? -8.811 9.872 2.932 1.00 98.31 117 ASN A CA 1
ATOM 979 C C . ASN A 1 117 ? -7.994 8.743 3.590 1.00 98.31 117 ASN A C 1
ATOM 981 O O . ASN A 1 117 ? -8.389 7.574 3.515 1.00 98.31 117 ASN A O 1
ATOM 985 N N . VAL A 1 118 ? -6.861 9.062 4.226 1.00 98.56 118 VAL A N 1
ATOM 986 C CA . VAL A 1 118 ? -5.973 8.073 4.854 1.00 98.56 118 VAL A CA 1
ATOM 987 C C . VAL A 1 118 ? -5.883 8.275 6.362 1.00 98.56 118 VAL A C 1
ATOM 989 O O . VAL A 1 118 ? -5.466 9.324 6.844 1.00 98.56 118 VAL A O 1
ATOM 992 N N . ARG A 1 119 ? -6.196 7.220 7.117 1.00 98.31 119 ARG A N 1
ATOM 993 C CA . ARG A 1 119 ? -5.932 7.115 8.553 1.00 98.31 119 ARG A CA 1
ATOM 994 C C . ARG A 1 119 ? -4.691 6.257 8.783 1.00 98.31 119 ARG A C 1
ATOM 996 O O . ARG A 1 119 ? -4.737 5.036 8.655 1.00 98.31 119 ARG A O 1
ATOM 1003 N N . LEU A 1 120 ? -3.591 6.899 9.154 1.00 98.25 120 LEU A N 1
ATOM 1004 C CA . LEU A 1 120 ? -2.366 6.219 9.562 1.00 98.25 120 LEU A CA 1
ATOM 1005 C C . LEU A 1 120 ? -2.427 5.824 11.042 1.00 98.25 120 LEU A C 1
ATOM 1007 O O . LEU A 1 120 ? -2.734 6.649 11.902 1.00 98.25 120 LEU A O 1
ATOM 1011 N N . LEU A 1 121 ? -2.118 4.565 11.342 1.00 98.06 121 LEU A N 1
ATOM 1012 C CA . LEU A 1 121 ? -2.067 4.022 12.695 1.00 98.06 121 LEU A CA 1
ATOM 1013 C C . LEU A 1 121 ? -0.641 3.594 13.032 1.00 98.06 121 LEU A C 1
ATOM 1015 O O . LEU A 1 121 ? 0.009 2.892 12.261 1.00 98.06 121 LEU A O 1
ATOM 1019 N N . TYR A 1 122 ? -0.182 3.961 14.226 1.00 98.19 122 TYR A N 1
ATOM 1020 C CA . TYR A 1 122 ? 1.067 3.460 14.785 1.00 98.19 122 TYR A CA 1
ATOM 1021 C C . TYR A 1 122 ? 0.786 2.433 15.879 1.00 98.19 122 TYR A C 1
ATOM 1023 O O . TYR A 1 122 ? 0.099 2.749 16.855 1.00 98.19 122 TYR A O 1
ATOM 1031 N N . LYS A 1 123 ? 1.367 1.235 15.771 1.00 97.94 123 LYS A N 1
ATOM 1032 C CA . LYS A 1 123 ? 1.414 0.260 16.871 1.00 97.94 123 LYS A CA 1
ATOM 1033 C C . LYS A 1 123 ? 2.803 -0.372 16.937 1.00 97.94 123 LYS A C 1
ATOM 1035 O O . LYS A 1 123 ? 3.255 -0.891 15.921 1.00 97.94 123 LYS A O 1
ATOM 1040 N N . PRO A 1 124 ? 3.485 -0.359 18.098 1.00 96.81 124 PRO A N 1
ATOM 1041 C CA . PRO A 1 124 ? 4.769 -1.037 18.233 1.00 96.81 124 PRO A CA 1
ATOM 1042 C C . PRO A 1 124 ? 4.621 -2.528 17.911 1.00 96.81 124 PRO A C 1
ATOM 1044 O O . PRO A 1 124 ? 3.563 -3.121 18.130 1.00 96.81 124 PRO A O 1
ATOM 1047 N N . LEU A 1 125 ? 5.685 -3.126 17.376 1.00 96.94 125 LEU A N 1
ATOM 1048 C CA . LEU A 1 125 ? 5.658 -4.532 17.005 1.00 96.94 125 LEU A CA 1
ATOM 1049 C C . LEU A 1 125 ? 5.819 -5.419 18.240 1.00 96.94 125 LEU A C 1
ATOM 1051 O O . LEU A 1 125 ? 6.925 -5.616 18.736 1.00 96.94 125 LEU A O 1
ATOM 1055 N N . GLU A 1 126 ? 4.707 -6.001 18.663 1.00 96.75 126 GLU A N 1
ATOM 1056 C CA . GLU A 1 126 ? 4.636 -7.088 19.629 1.00 96.75 126 GLU A CA 1
ATOM 1057 C C . GLU A 1 126 ? 3.823 -8.225 19.000 1.00 96.75 126 GLU A C 1
ATOM 1059 O O . GLU A 1 126 ? 2.717 -7.999 18.500 1.00 96.75 126 GLU A O 1
ATOM 1064 N N . TYR A 1 127 ? 4.392 -9.433 18.966 1.00 95.12 127 TYR A N 1
ATOM 1065 C CA . TYR A 1 127 ? 3.704 -10.607 18.424 1.00 95.12 127 TYR A CA 1
ATOM 1066 C C . TYR A 1 127 ? 2.532 -10.984 19.324 1.00 95.12 127 TYR A C 1
ATOM 1068 O O . TYR A 1 127 ? 2.696 -11.054 20.536 1.00 95.12 127 TYR A O 1
ATOM 1076 N N . ASP A 1 128 ? 1.369 -11.238 18.725 1.00 96.25 128 ASP A N 1
ATOM 1077 C CA . ASP A 1 128 ? 0.091 -11.380 19.437 1.00 96.25 128 ASP A CA 1
ATOM 1078 C C . ASP A 1 128 ? -0.297 -10.144 20.276 1.00 96.25 128 ASP A C 1
ATOM 1080 O O . ASP A 1 128 ? -1.151 -10.194 21.164 1.00 96.25 128 ASP A O 1
ATOM 1084 N N . GLY A 1 129 ? 0.326 -9.002 19.997 1.00 96.75 129 GLY A N 1
ATOM 1085 C CA . GLY A 1 129 ? 0.046 -7.747 20.669 1.00 96.75 129 GLY A CA 1
ATOM 1086 C C . GLY A 1 129 ? -0.972 -6.892 19.923 1.00 96.75 129 GLY A C 1
ATOM 1087 O O . GLY A 1 129 ? -1.752 -7.332 19.071 1.00 96.75 129 GLY A O 1
ATOM 1088 N N . GLU A 1 130 ? -0.912 -5.602 20.221 1.00 97.50 130 GLU A N 1
ATOM 1089 C CA . GLU A 1 130 ? -1.784 -4.584 19.637 1.00 97.50 130 GLU A CA 1
ATOM 1090 C C . GLU A 1 130 ? -1.617 -4.425 18.121 1.00 97.50 130 GLU A C 1
ATOM 1092 O O . GLU A 1 130 ? -2.540 -3.964 17.451 1.00 97.50 130 GLU A O 1
ATOM 1097 N N . TYR A 1 131 ? -0.458 -4.798 17.565 1.00 98.06 131 TYR A N 1
ATOM 1098 C CA . TYR A 1 131 ? -0.208 -4.698 16.129 1.00 98.06 131 TYR A CA 1
ATOM 1099 C C . TYR A 1 131 ? -1.169 -5.590 15.340 1.00 98.06 131 TYR A C 1
ATOM 1101 O O . TYR A 1 131 ? -1.934 -5.093 14.517 1.00 98.06 131 TYR A O 1
ATOM 1109 N N . CYS A 1 132 ? -1.199 -6.900 15.610 1.00 97.88 132 CYS A N 1
ATOM 1110 C CA . CYS A 1 132 ? -2.057 -7.810 14.850 1.00 97.88 132 CYS A CA 1
ATOM 1111 C C . CYS A 1 132 ? -3.550 -7.610 15.156 1.00 97.88 132 CYS A C 1
ATOM 1113 O O . CYS A 1 132 ? -4.386 -7.886 14.296 1.00 97.88 132 CYS A O 1
ATOM 1115 N N . LYS A 1 133 ? -3.883 -7.096 16.348 1.00 97.75 133 LYS A N 1
ATOM 1116 C CA . LYS A 1 133 ? -5.254 -6.814 16.812 1.00 97.75 133 LYS A CA 1
ATOM 1117 C C . LYS A 1 133 ? -5.778 -5.439 16.377 1.00 97.75 133 LYS A C 1
ATOM 1119 O O . LYS A 1 133 ? -6.950 -5.140 16.590 1.00 97.75 133 LYS A O 1
ATOM 1124 N N . ALA A 1 134 ? -4.949 -4.608 15.740 1.00 97.94 134 ALA A N 1
ATOM 1125 C CA . ALA A 1 134 ? -5.282 -3.219 15.431 1.00 97.94 134 ALA A CA 1
ATOM 1126 C C . ALA A 1 134 ? -6.585 -3.055 14.631 1.00 97.94 134 ALA A C 1
ATOM 1128 O O . ALA A 1 134 ? -7.347 -2.131 14.916 1.00 97.94 134 ALA A O 1
ATOM 1129 N N . ILE A 1 135 ? -6.883 -3.952 13.684 1.00 98.31 135 ILE A N 1
ATOM 1130 C CA . ILE A 1 135 ? -8.117 -3.875 12.887 1.00 98.31 135 ILE A CA 1
ATOM 1131 C C . ILE A 1 135 ? -9.377 -3.963 13.758 1.00 98.31 135 ILE A C 1
ATOM 1133 O O . ILE A 1 135 ? -10.314 -3.195 13.554 1.00 98.31 135 ILE A O 1
ATOM 1137 N N . LEU A 1 136 ? -9.364 -4.793 14.806 1.00 96.88 136 LEU A N 1
ATOM 1138 C CA . LEU A 1 136 ? -10.485 -4.962 15.736 1.00 96.88 136 LEU A CA 1
ATOM 1139 C C . LEU A 1 136 ? -10.771 -3.672 16.514 1.00 96.88 136 LEU A C 1
ATOM 1141 O O . LEU A 1 136 ? -11.920 -3.345 16.809 1.00 96.88 136 LEU A O 1
ATOM 1145 N N . SER A 1 137 ? -9.722 -2.899 16.811 1.00 94.00 137 SER A N 1
ATOM 1146 C CA . SER A 1 137 ? -9.842 -1.631 17.536 1.00 94.00 137 SER A CA 1
ATOM 1147 C C . SER A 1 137 ? -10.542 -0.533 16.730 1.00 94.00 137 SER A C 1
ATOM 1149 O O . SER A 1 137 ? -11.085 0.398 17.323 1.00 94.00 137 SER A O 1
ATOM 1151 N N . THR A 1 138 ? -10.588 -0.655 15.397 1.00 95.38 138 THR A N 1
ATOM 1152 C CA . THR A 1 138 ? -11.272 0.319 14.531 1.00 95.38 138 THR A CA 1
ATOM 1153 C C . THR A 1 138 ? -12.789 0.259 14.670 1.00 95.38 138 THR A C 1
ATOM 1155 O O . THR A 1 138 ? -13.449 1.275 14.479 1.00 95.38 138 THR A O 1
ATOM 1158 N N . ARG A 1 139 ? -13.342 -0.913 15.027 1.00 94.44 139 ARG A N 1
ATOM 1159 C CA . ARG A 1 139 ? -14.790 -1.196 15.029 1.00 94.44 139 ARG A CA 1
ATOM 1160 C C . ARG A 1 139 ? -15.467 -0.882 13.685 1.00 94.44 139 ARG A C 1
ATOM 1162 O O . ARG A 1 139 ? -16.654 -0.570 13.644 1.00 94.44 139 ARG A O 1
ATOM 1169 N N . GLU A 1 140 ? -14.709 -0.964 12.596 1.00 95.88 140 GLU A N 1
ATOM 1170 C CA . GLU A 1 140 ? -15.158 -0.714 11.228 1.00 95.88 140 GLU A CA 1
ATOM 1171 C C . GLU A 1 140 ? -15.109 -2.002 10.396 1.00 95.88 140 GLU A C 1
ATOM 1173 O O . GLU A 1 140 ? -14.401 -2.952 10.732 1.00 95.88 140 GLU A O 1
ATOM 1178 N N . LYS A 1 141 ? -15.876 -2.015 9.302 1.00 97.94 141 LYS A N 1
ATOM 1179 C CA . LYS A 1 141 ? -15.825 -3.047 8.262 1.00 97.94 141 LYS A CA 1
ATOM 1180 C C . LYS A 1 141 ? -15.079 -2.525 7.037 1.00 97.94 141 LYS A C 1
ATOM 1182 O O . LYS A 1 141 ? -15.194 -1.339 6.711 1.00 97.94 141 LYS A O 1
ATOM 1187 N N . PHE A 1 142 ? -14.351 -3.406 6.363 1.00 98.56 142 PHE A N 1
ATOM 1188 C CA . PHE A 1 142 ? -13.527 -3.090 5.200 1.00 98.56 142 PHE A CA 1
ATOM 1189 C C . PHE A 1 142 ? -13.848 -4.027 4.040 1.00 98.56 142 PHE A C 1
ATOM 1191 O O . PHE A 1 142 ? -14.038 -5.218 4.235 1.00 98.56 142 PHE A O 1
ATOM 1198 N N . ASP A 1 143 ? -13.833 -3.500 2.820 1.00 98.44 143 ASP A N 1
ATOM 1199 C CA . ASP A 1 143 ? -14.076 -4.291 1.608 1.00 98.44 143 ASP A CA 1
ATOM 1200 C C . ASP A 1 143 ? -12.815 -5.048 1.154 1.00 98.44 143 ASP A C 1
ATOM 1202 O O . ASP A 1 143 ? -12.883 -6.019 0.400 1.00 98.44 143 ASP A O 1
ATOM 1206 N N . LEU A 1 144 ? -11.638 -4.580 1.584 1.00 98.31 144 LEU A N 1
ATOM 1207 C CA . LEU A 1 144 ? -10.346 -5.178 1.271 1.00 98.31 144 LEU A CA 1
ATOM 1208 C C . LEU A 1 144 ? -9.390 -5.033 2.456 1.00 98.31 144 LEU A C 1
ATOM 1210 O O . LEU A 1 144 ? -9.160 -3.931 2.955 1.00 98.31 144 LEU A O 1
ATOM 1214 N N . VAL A 1 145 ? -8.766 -6.145 2.848 1.00 98.56 145 VAL A N 1
ATOM 1215 C CA . VAL A 1 145 ? -7.685 -6.157 3.838 1.00 98.56 145 VAL A CA 1
ATOM 1216 C C . VAL A 1 145 ? -6.391 -6.635 3.186 1.00 98.56 145 VAL A C 1
ATOM 1218 O O . VAL A 1 145 ? -6.343 -7.709 2.586 1.00 98.56 145 VAL A O 1
ATOM 1221 N N . ILE A 1 146 ? -5.328 -5.843 3.317 1.00 98.25 146 ILE A N 1
ATOM 1222 C CA . ILE A 1 146 ? -3.982 -6.160 2.832 1.00 98.25 146 ILE A CA 1
ATOM 1223 C C . ILE A 1 146 ? -3.093 -6.517 4.020 1.00 98.25 146 ILE A C 1
ATOM 1225 O O . ILE A 1 146 ? -2.995 -5.757 4.981 1.00 98.25 146 ILE A O 1
ATOM 1229 N N . VAL A 1 147 ? -2.419 -7.666 3.948 1.00 98.06 147 VAL A N 1
ATOM 1230 C CA . VAL A 1 147 ? -1.496 -8.130 4.993 1.00 98.06 147 VAL A CA 1
ATOM 1231 C C . VAL A 1 147 ? -0.076 -8.212 4.441 1.00 98.06 147 VAL A C 1
ATOM 1233 O O . VAL A 1 147 ? 0.349 -9.257 3.950 1.00 98.06 147 VAL A O 1
ATOM 1236 N N . ASP A 1 148 ? 0.675 -7.115 4.550 1.00 96.62 148 ASP A N 1
ATOM 1237 C CA . ASP A 1 148 ? 2.071 -7.027 4.092 1.00 96.62 148 ASP A CA 1
ATOM 1238 C C . ASP A 1 148 ? 3.057 -6.554 5.183 1.00 96.62 148 ASP A C 1
ATOM 1240 O O . ASP A 1 148 ? 4.236 -6.297 4.951 1.00 96.62 148 ASP A O 1
ATOM 1244 N N . GLY A 1 149 ? 2.609 -6.527 6.433 1.00 95.88 149 GLY A N 1
ATOM 1245 C CA . GLY A 1 149 ? 3.405 -6.118 7.581 1.00 95.88 149 GLY A CA 1
ATOM 1246 C C . GLY A 1 149 ? 4.108 -7.276 8.291 1.00 95.88 149 GLY A C 1
ATOM 1247 O O . GLY A 1 149 ? 4.730 -8.156 7.682 1.00 95.88 149 GLY A O 1
ATOM 1248 N N . ARG A 1 150 ? 4.009 -7.269 9.621 1.00 97.50 150 ARG A N 1
ATOM 1249 C CA . ARG A 1 150 ? 4.544 -8.304 10.523 1.00 97.50 150 ARG A CA 1
ATOM 1250 C C . ARG A 1 150 ? 3.408 -9.086 11.179 1.00 97.50 150 ARG A C 1
ATOM 1252 O O . ARG A 1 150 ? 2.247 -8.780 10.950 1.00 97.50 150 ARG A O 1
ATOM 1259 N N . ASP A 1 151 ? 3.753 -10.156 11.896 1.00 97.94 151 ASP A N 1
ATOM 1260 C CA . ASP A 1 151 ? 2.790 -11.056 12.560 1.00 97.94 151 ASP A CA 1
ATOM 1261 C C . ASP A 1 151 ? 1.617 -11.515 11.661 1.00 97.94 151 ASP A C 1
ATOM 1263 O O . ASP A 1 151 ? 0.459 -11.620 12.065 1.00 97.94 151 ASP A O 1
ATOM 1267 N N . ARG A 1 152 ? 1.939 -11.756 10.382 1.00 98.06 152 ARG A N 1
ATOM 1268 C CA . ARG A 1 152 ? 0.966 -11.822 9.280 1.00 98.06 152 ARG A CA 1
ATOM 1269 C C . ARG A 1 152 ? -0.134 -12.857 9.502 1.00 98.06 152 ARG A C 1
ATOM 1271 O O . ARG A 1 152 ? -1.286 -12.594 9.183 1.00 98.06 152 ARG A O 1
ATOM 1278 N N . VAL A 1 153 ? 0.209 -14.012 10.070 1.00 98.19 153 VAL A N 1
ATOM 1279 C CA . VAL A 1 153 ? -0.752 -15.094 10.333 1.00 98.19 153 VAL A CA 1
ATOM 1280 C C . VAL A 1 153 ? -1.848 -14.628 11.295 1.00 98.19 153 VAL A C 1
ATOM 1282 O O . VAL A 1 153 ? -3.027 -14.817 11.010 1.00 98.19 153 VAL A O 1
ATOM 1285 N N . ARG A 1 154 ? -1.489 -13.953 12.393 1.00 98.06 154 ARG A N 1
ATOM 1286 C CA . ARG A 1 154 ? -2.474 -13.422 13.348 1.00 98.06 154 ARG A CA 1
ATOM 1287 C C . ARG A 1 154 ? -3.239 -12.237 12.779 1.00 98.06 154 ARG A C 1
ATOM 1289 O O . ARG A 1 154 ? -4.434 -12.128 13.025 1.00 98.06 154 ARG A O 1
ATOM 1296 N N . CYS A 1 155 ? -2.587 -11.384 11.986 1.00 98.38 155 CYS A N 1
ATOM 1297 C CA . CYS A 1 155 ? -3.275 -10.311 11.264 1.00 98.38 155 CYS A CA 1
ATOM 1298 C C . CYS A 1 155 ? -4.397 -10.863 10.374 1.00 98.38 155 CYS A C 1
ATOM 1300 O O . CYS A 1 155 ? -5.494 -10.320 10.389 1.00 98.38 155 CYS A O 1
ATOM 1302 N N . ILE A 1 156 ? -4.152 -11.967 9.654 1.00 98.19 156 ILE A N 1
ATOM 1303 C CA . ILE A 1 156 ? -5.177 -12.628 8.832 1.00 98.19 156 ILE A CA 1
ATOM 1304 C C . ILE A 1 156 ? -6.342 -13.109 9.700 1.00 98.19 156 ILE A C 1
ATOM 1306 O O . ILE A 1 156 ? -7.486 -12.818 9.369 1.00 98.19 156 ILE A O 1
ATOM 1310 N N . PHE A 1 157 ? -6.074 -13.796 10.815 1.00 97.94 157 PHE A N 1
ATOM 1311 C CA . PHE A 1 157 ? -7.142 -14.273 11.701 1.00 97.94 157 PHE A CA 1
ATOM 1312 C C . PHE A 1 157 ? -7.994 -13.130 12.263 1.00 97.94 157 PHE A C 1
ATOM 1314 O O . PHE A 1 157 ? -9.217 -13.202 12.204 1.00 97.94 157 PHE A O 1
ATOM 1321 N N . ASN A 1 158 ? -7.365 -12.050 12.734 1.00 97.50 158 ASN A N 1
ATOM 1322 C CA . ASN A 1 158 ? -8.085 -10.889 13.263 1.00 97.50 158 ASN A CA 1
ATOM 1323 C C . ASN A 1 158 ? -8.837 -10.098 12.178 1.00 97.50 158 ASN A C 1
ATOM 1325 O O . ASN A 1 158 ? -9.755 -9.350 12.500 1.00 97.50 158 ASN A O 1
ATOM 1329 N N . ALA A 1 159 ? -8.457 -10.234 10.905 1.00 97.94 159 ALA A N 1
ATOM 1330 C CA . ALA A 1 159 ? -9.092 -9.516 9.807 1.00 97.94 159 ALA A CA 1
ATOM 1331 C C . ALA A 1 159 ? -10.437 -10.110 9.374 1.00 97.94 159 ALA A C 1
ATOM 1333 O O . ALA A 1 159 ? -11.258 -9.376 8.832 1.00 97.94 159 ALA A O 1
ATOM 1334 N N . VAL A 1 160 ? -10.676 -11.407 9.608 1.00 96.56 160 VAL A N 1
ATOM 1335 C CA . VAL A 1 160 ? -11.888 -12.102 9.132 1.00 96.56 160 VAL A CA 1
ATOM 1336 C C . VAL A 1 160 ? -13.158 -11.432 9.655 1.00 96.56 160 VAL A C 1
ATOM 1338 O O . VAL A 1 160 ? -14.071 -11.158 8.882 1.00 96.56 160 VAL A O 1
ATOM 1341 N N . ASP A 1 161 ? -13.184 -11.087 10.942 1.00 92.62 161 ASP A N 1
ATOM 1342 C CA . ASP A 1 161 ? -14.343 -10.450 11.575 1.00 92.62 161 ASP A CA 1
ATOM 1343 C C . ASP A 1 161 ? -14.517 -8.978 11.178 1.00 92.62 161 ASP A C 1
ATOM 1345 O O . ASP A 1 161 ? -15.526 -8.365 11.527 1.00 92.62 161 ASP A O 1
ATOM 1349 N N . ALA A 1 162 ? -13.564 -8.393 10.452 1.00 95.81 162 ALA A N 1
ATOM 1350 C CA . ALA A 1 162 ? -13.589 -7.007 9.990 1.00 95.81 162 ALA A CA 1
ATOM 1351 C C . ALA A 1 162 ? -13.868 -6.869 8.480 1.00 95.81 162 ALA A C 1
ATOM 1353 O O . ALA A 1 162 ? -13.944 -5.742 7.990 1.00 95.81 162 ALA A O 1
ATOM 1354 N N . LEU A 1 163 ? -14.045 -7.984 7.764 1.00 93.38 163 LEU A N 1
ATOM 1355 C CA . LEU A 1 163 ? -14.570 -8.023 6.393 1.00 93.38 163 LEU A CA 1
ATOM 1356 C C . LEU A 1 163 ? -16.104 -7.953 6.365 1.00 93.38 163 LEU A C 1
ATOM 1358 O O . LEU A 1 163 ? -16.749 -8.342 7.374 1.00 93.38 163 LEU A O 1
#

Secondary structure (DSSP, 8-state):
-HHHHHHHHHHHHHHHHHHHHHHHHHH-TTSHHHHTTHHHHHHHTS-B-TTS-B--SS-HHHHHHHHTT--TT-EEEEES-SHHHHHHHHHSSEEEEEES-HHHHHHHHHHTTT--SEEEEE----TTSHHHHHHHHHT---SEEEE-SSSHHHHHHHHHTT-